Protein AF-A0A1R1B330-F1 (afdb_monomer_lite)

Radius of gyration: 19.84 Å; chains: 1; bounding box: 53×44×45 Å

Foldseek 3Di:
DDDDDDDDDDPDDDPDPPSVVPVVVVVLVVVVQQADDVVVHDCQQQKAKDWAADPPDDVCLQLLVDLRTAIDIDGDCPDPCNSRHVSHCVVVVVSVVCRVCSNLLSLLSNLLNCCDDPVVVVVVVVCVVVVHDPQRVCCVRNVERLDSVCCSVDPCSRVSNRSNPPD

pLDDT: mean 81.53, std 19.08, range [25.61, 97.44]

Sequence (167 aa):
MRFYPGSGRKCVLTATDNTLLTCNSRFKLAKGYDIVYPYDRGFDDSAWFKVQMNGKSTVDTITGNNTNFDLDLEFDRTSSHAVKIQNSTELFKLANVYQSHKEYVRELLYKKHAYAGTYKNEMQKLFTTLSLSEEQIDLFLYGNKLLPDNLSTRPLAKLTYDVIKKV

Secondary structure (DSSP, 8-state):
-------S--------TTSHHHHHHHHHHHTT-----TTT---TTTEEEEEEE-TT--HHHHTTS---EEEEEEE-TTSTTHHHHHHHHHHHTHHHHHGGGHHHHHHHHHHHHHTSTHHHHHHHHHHHHTT--HHHHHHHHHSS---GGGTTSSTTHHHHHHHHHH-

Structure (mmCIF, N/CA/C/O backbone):
data_AF-A0A1R1B330-F1
#
_entry.id   AF-A0A1R1B330-F1
#
loop_
_atom_site.group_PDB
_atom_site.id
_atom_site.type_symbol
_atom_site.label_atom_id
_atom_site.label_alt_id
_atom_site.label_comp_id
_atom_site.label_asym_id
_atom_site.label_entity_id
_atom_site.label_seq_id
_atom_site.pdbx_PDB_ins_code
_atom_site.Cartn_x
_atom_site.Cartn_y
_atom_site.Cartn_z
_atom_site.occupancy
_atom_site.B_iso_or_equiv
_atom_site.auth_seq_id
_atom_site.auth_comp_id
_atom_site.auth_asym_id
_atom_site.auth_atom_id
_atom_site.pdbx_PDB_model_num
ATOM 1 N N . MET A 1 1 ? 13.999 -29.957 -6.142 1.00 28.33 1 MET A N 1
ATOM 2 C CA . MET A 1 1 ? 14.046 -29.824 -7.614 1.00 28.33 1 MET A CA 1
ATOM 3 C C . MET A 1 1 ? 15.207 -28.900 -7.957 1.00 28.33 1 MET A C 1
ATOM 5 O O . MET A 1 1 ? 15.204 -27.759 -7.518 1.00 28.33 1 MET A O 1
ATOM 9 N N . ARG A 1 2 ? 16.264 -29.431 -8.585 1.00 25.61 2 ARG A N 1
ATOM 10 C CA . ARG A 1 2 ? 17.466 -28.672 -8.969 1.00 25.61 2 ARG A CA 1
ATOM 11 C C . ARG A 1 2 ? 17.212 -28.004 -10.320 1.00 25.61 2 ARG A C 1
ATOM 13 O O . ARG A 1 2 ? 16.808 -28.697 -11.245 1.00 25.61 2 ARG A O 1
ATOM 20 N N . PHE A 1 3 ? 17.497 -26.710 -10.434 1.00 25.80 3 PHE A N 1
ATOM 21 C CA . PHE A 1 3 ? 17.536 -26.006 -11.716 1.00 25.80 3 PHE A CA 1
ATOM 22 C C . PHE A 1 3 ? 18.911 -25.369 -11.929 1.00 25.80 3 PHE A C 1
ATOM 24 O O . PHE 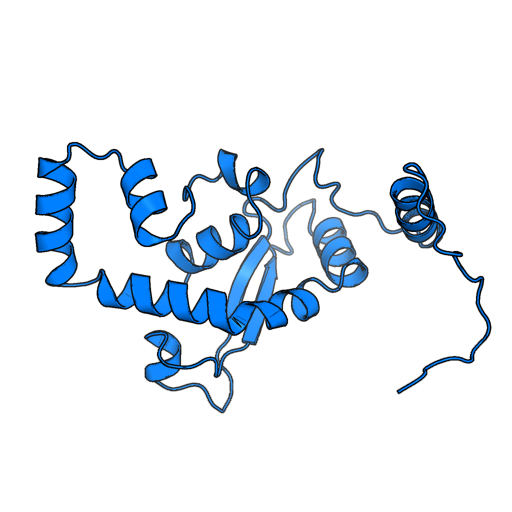A 1 3 ? 19.247 -24.389 -11.280 1.00 25.80 3 PHE A O 1
ATOM 31 N N . TYR A 1 4 ? 19.677 -25.956 -12.848 1.00 30.25 4 TYR A N 1
ATOM 32 C CA . TYR A 1 4 ? 20.591 -25.303 -13.799 1.00 30.25 4 TYR A CA 1
ATOM 33 C C . TYR A 1 4 ? 20.680 -26.259 -15.003 1.00 30.25 4 TYR A C 1
ATOM 35 O O . TYR A 1 4 ? 20.767 -27.466 -14.760 1.00 30.25 4 TYR A O 1
ATOM 43 N N . PRO A 1 5 ? 20.621 -25.786 -16.269 1.00 44.25 5 PRO A N 1
ATOM 44 C CA . PRO A 1 5 ? 21.707 -24.981 -16.848 1.00 44.25 5 PRO A CA 1
ATOM 45 C C . PRO A 1 5 ? 21.270 -23.895 -17.862 1.00 44.25 5 PRO A C 1
ATOM 47 O O . PRO A 1 5 ? 20.137 -23.863 -18.324 1.00 44.25 5 PRO A O 1
ATOM 50 N N . GLY A 1 6 ? 22.206 -23.015 -18.239 1.00 29.52 6 GLY A N 1
ATOM 51 C CA . GLY A 1 6 ? 22.062 -22.096 -19.377 1.00 29.52 6 GLY A CA 1
ATOM 52 C C . GLY A 1 6 ? 22.925 -20.843 -19.241 1.00 29.52 6 GLY A C 1
ATOM 53 O O . GLY A 1 6 ? 22.772 -20.078 -18.300 1.00 29.52 6 GLY A O 1
ATOM 54 N N . SER A 1 7 ? 23.880 -20.670 -20.146 1.00 47.78 7 SER A N 1
ATOM 55 C CA . SER A 1 7 ? 24.974 -19.691 -20.141 1.00 47.78 7 SER A CA 1
ATOM 56 C C . SER A 1 7 ? 24.574 -18.222 -19.937 1.00 47.78 7 SER A C 1
ATOM 58 O O . SER A 1 7 ? 23.793 -17.668 -20.705 1.00 47.78 7 SER A O 1
ATOM 60 N N . GLY A 1 8 ? 25.234 -17.560 -18.983 1.00 38.84 8 GLY A N 1
ATOM 61 C CA . GLY A 1 8 ? 25.182 -16.107 -18.809 1.00 38.84 8 GLY A CA 1
ATOM 62 C C . GLY A 1 8 ? 25.645 -15.690 -17.418 1.00 38.84 8 GLY A C 1
ATOM 63 O O . GLY A 1 8 ? 24.820 -15.507 -16.540 1.00 38.84 8 GLY A O 1
ATOM 64 N N . ARG A 1 9 ? 26.970 -15.605 -17.220 1.00 38.31 9 ARG A N 1
ATOM 65 C CA . ARG A 1 9 ? 27.684 -15.054 -16.043 1.00 38.31 9 ARG A CA 1
ATOM 66 C C . ARG A 1 9 ? 27.015 -15.290 -14.672 1.00 38.31 9 ARG A C 1
ATOM 68 O O . ARG A 1 9 ? 26.185 -14.517 -14.211 1.00 38.31 9 ARG A O 1
ATOM 75 N N . LYS A 1 10 ? 27.481 -16.329 -13.975 1.00 38.25 10 LYS A N 1
ATOM 76 C CA . LYS A 1 10 ? 27.155 -16.610 -12.569 1.00 38.25 10 LYS A CA 1
ATOM 77 C C . LYS A 1 10 ? 27.615 -15.440 -11.668 1.00 38.25 10 LYS A C 1
ATOM 79 O O . LYS A 1 10 ? 28.817 -15.294 -11.470 1.00 38.25 10 LYS A O 1
ATOM 84 N N . CYS A 1 11 ? 26.700 -14.639 -11.098 1.00 43.78 11 CYS A N 1
ATOM 85 C CA . CYS A 1 11 ? 26.992 -13.916 -9.844 1.00 43.78 11 CYS A CA 1
ATOM 86 C C . CYS A 1 11 ? 27.050 -15.005 -8.753 1.00 43.78 11 CYS A C 1
ATOM 88 O O . CYS A 1 11 ? 26.033 -15.612 -8.422 1.00 43.78 11 CYS A O 1
ATOM 90 N N . VAL A 1 12 ? 28.252 -15.333 -8.278 1.00 38.50 12 VAL A N 1
ATOM 91 C CA . VAL A 1 12 ? 28.466 -16.309 -7.201 1.00 38.50 12 VAL A CA 1
ATOM 92 C C . VAL A 1 12 ? 28.115 -15.636 -5.875 1.00 38.50 12 VAL A C 1
ATOM 94 O O . VAL A 1 12 ? 28.687 -14.609 -5.524 1.00 38.50 12 VAL A O 1
ATOM 97 N N . LEU A 1 13 ? 27.143 -16.205 -5.163 1.00 42.41 13 LEU A N 1
ATOM 98 C CA . LEU A 1 13 ? 26.711 -15.773 -3.836 1.00 42.41 13 LEU A CA 1
ATOM 99 C C . LEU A 1 13 ? 27.725 -16.262 -2.795 1.00 42.41 13 LEU A C 1
ATOM 101 O O . LEU A 1 13 ? 27.632 -17.389 -2.316 1.00 42.41 13 LEU A O 1
ATOM 105 N N . THR A 1 14 ? 28.694 -15.424 -2.442 1.00 35.81 14 THR A N 1
ATOM 106 C CA . THR A 1 14 ? 29.422 -15.557 -1.174 1.00 35.81 14 THR A CA 1
ATOM 107 C C . THR A 1 14 ? 29.023 -14.397 -0.280 1.00 35.81 14 THR A C 1
ATOM 109 O O . THR A 1 14 ? 29.128 -13.237 -0.680 1.00 35.81 14 THR A O 1
ATOM 112 N N . ALA A 1 15 ? 28.521 -14.731 0.908 1.00 41.47 15 ALA A N 1
ATOM 113 C CA . ALA A 1 15 ? 28.079 -13.801 1.935 1.00 41.47 15 ALA A CA 1
ATOM 114 C C . ALA A 1 15 ? 29.276 -13.037 2.524 1.00 41.47 15 ALA A C 1
ATOM 116 O O . ALA A 1 15 ? 29.831 -13.409 3.550 1.00 41.47 15 ALA A O 1
ATOM 117 N N . THR A 1 16 ? 29.693 -11.981 1.836 1.00 40.16 16 THR A N 1
ATOM 118 C CA . THR A 1 16 ? 30.462 -10.877 2.406 1.00 40.16 16 THR A CA 1
ATOM 119 C C . THR A 1 16 ? 29.826 -9.577 1.912 1.00 40.16 16 THR A C 1
ATOM 121 O O . THR A 1 16 ? 29.461 -9.450 0.740 1.00 40.16 16 THR A O 1
ATOM 124 N N . ASP A 1 17 ? 29.619 -8.650 2.843 1.00 43.72 17 ASP A N 1
ATOM 125 C CA . ASP A 1 17 ? 28.638 -7.550 2.863 1.00 43.72 17 ASP A CA 1
ATOM 126 C C . ASP A 1 17 ? 28.743 -6.447 1.779 1.00 43.72 17 ASP A C 1
ATOM 128 O O . ASP A 1 17 ? 28.309 -5.320 1.994 1.00 43.72 17 ASP A O 1
ATOM 132 N N . ASN A 1 18 ? 29.277 -6.715 0.581 1.00 46.62 18 ASN A N 1
ATOM 133 C CA . ASN A 1 18 ? 29.460 -5.672 -0.446 1.00 46.62 18 ASN A CA 1
ATOM 134 C C . ASN A 1 18 ? 29.060 -6.060 -1.888 1.00 46.62 18 ASN A C 1
ATOM 136 O O . ASN A 1 18 ? 29.320 -5.328 -2.846 1.00 46.62 18 ASN A O 1
ATOM 140 N N . THR A 1 19 ? 28.408 -7.210 -2.084 1.00 46.06 19 THR A N 1
ATOM 141 C CA . THR A 1 19 ? 28.078 -7.746 -3.425 1.00 46.06 19 THR A CA 1
ATOM 142 C C . THR A 1 19 ? 26.655 -7.431 -3.911 1.00 46.06 19 THR A C 1
ATOM 144 O O . THR A 1 19 ? 26.396 -7.421 -5.117 1.00 46.06 19 THR A O 1
ATOM 147 N N . LEU A 1 20 ? 25.731 -7.086 -3.0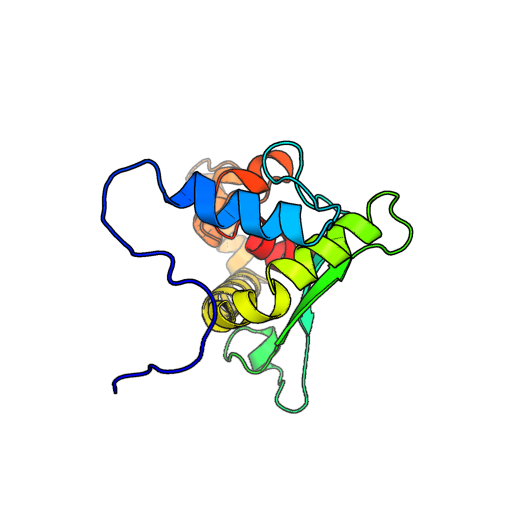07 1.00 49.75 20 LEU A N 1
ATOM 148 C CA . LEU A 1 20 ? 24.347 -6.727 -3.361 1.00 49.75 20 LEU A CA 1
ATOM 149 C C . LEU A 1 20 ? 24.271 -5.388 -4.119 1.00 49.75 20 LEU A C 1
ATOM 151 O O . LEU A 1 20 ? 23.495 -5.254 -5.071 1.00 49.75 20 LEU A O 1
ATOM 155 N N . LEU A 1 21 ? 25.140 -4.431 -3.765 1.00 46.47 21 LEU A N 1
ATOM 156 C CA . LEU A 1 21 ? 25.247 -3.134 -4.443 1.00 46.47 21 LEU A CA 1
ATOM 157 C C . LEU A 1 21 ? 25.789 -3.263 -5.875 1.00 46.47 21 LEU A C 1
ATOM 159 O O . LEU A 1 21 ? 25.404 -2.495 -6.756 1.00 46.47 21 LEU A O 1
ATOM 163 N N . THR A 1 22 ? 26.669 -4.233 -6.135 1.00 47.66 22 THR A N 1
ATOM 164 C CA . THR A 1 22 ? 27.428 -4.322 -7.392 1.00 47.66 22 THR A CA 1
ATOM 165 C C . THR A 1 22 ? 26.737 -5.148 -8.482 1.00 47.66 22 THR A C 1
ATOM 167 O O . THR A 1 22 ? 26.809 -4.739 -9.643 1.00 47.66 22 THR A O 1
ATOM 170 N N . CYS A 1 23 ? 25.999 -6.228 -8.169 1.00 51.47 23 CYS A N 1
ATOM 171 C CA . CYS A 1 23 ? 25.216 -6.944 -9.201 1.00 51.47 23 CYS A CA 1
ATOM 172 C C . CYS A 1 23 ? 23.954 -6.139 -9.612 1.00 51.47 23 CYS A C 1
ATOM 174 O O . CYS A 1 23 ? 23.624 -6.092 -10.798 1.00 51.47 23 CYS A O 1
ATOM 176 N N . ASN A 1 24 ? 23.279 -5.438 -8.683 1.00 54.53 24 ASN A N 1
ATOM 177 C CA . ASN A 1 24 ? 22.029 -4.721 -8.991 1.00 54.53 24 ASN A CA 1
ATOM 178 C C . ASN A 1 24 ? 22.264 -3.374 -9.709 1.00 54.53 24 ASN A C 1
ATOM 180 O O . ASN A 1 24 ? 21.478 -2.997 -10.569 1.00 54.53 24 ASN A O 1
ATOM 184 N N . SER A 1 25 ? 23.351 -2.650 -9.418 1.00 58.53 25 SER A N 1
ATOM 185 C CA . SER A 1 25 ? 23.675 -1.387 -10.111 1.00 58.53 25 SER A CA 1
ATOM 186 C C . SER A 1 25 ? 24.213 -1.612 -11.529 1.00 58.53 25 SER A C 1
ATOM 188 O O . SER A 1 25 ? 23.731 -0.993 -12.478 1.00 58.53 25 SER A O 1
ATOM 190 N N . ARG A 1 26 ? 25.159 -2.548 -11.711 1.00 55.50 26 ARG A N 1
ATOM 191 C CA . ARG A 1 26 ? 25.772 -2.814 -13.025 1.00 55.50 26 ARG A CA 1
ATOM 192 C C . ARG A 1 26 ? 24.787 -3.398 -14.035 1.00 55.50 26 ARG A C 1
ATOM 194 O O . ARG A 1 26 ? 24.882 -3.072 -15.213 1.00 55.50 26 ARG A O 1
ATOM 201 N N . PHE A 1 27 ? 23.823 -4.210 -13.597 1.00 62.50 27 PHE A N 1
ATOM 202 C CA . PHE A 1 27 ? 22.799 -4.762 -14.489 1.00 62.50 27 PHE A CA 1
ATOM 203 C C . PHE A 1 27 ? 21.799 -3.700 -14.973 1.00 62.50 27 PHE A C 1
ATOM 205 O O . PHE A 1 27 ? 21.392 -3.727 -16.133 1.00 62.50 27 PHE A O 1
ATOM 212 N N . LYS A 1 28 ? 21.436 -2.739 -14.110 1.00 57.44 28 LYS A N 1
ATOM 213 C CA . LYS A 1 28 ? 20.540 -1.626 -14.468 1.00 57.44 28 LYS A CA 1
ATOM 214 C C . LYS A 1 28 ? 21.210 -0.662 -15.448 1.00 57.44 28 LYS A C 1
ATOM 216 O O . LYS A 1 28 ? 20.624 -0.341 -16.477 1.00 57.44 28 LYS A O 1
ATOM 221 N N . LEU A 1 29 ? 22.461 -0.284 -15.171 1.00 57.66 29 LEU A N 1
ATOM 222 C CA 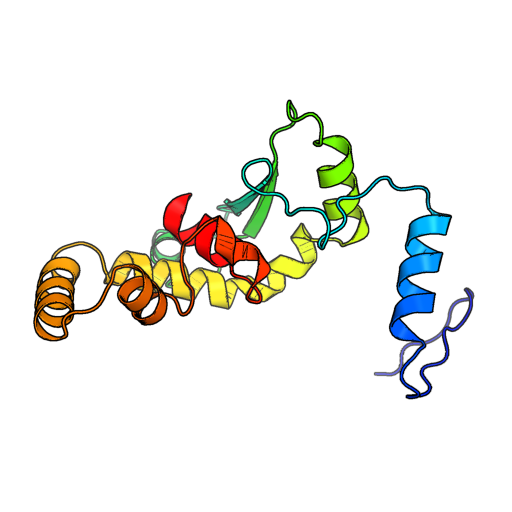. LEU A 1 29 ? 23.256 0.608 -16.024 1.00 57.66 29 LEU A CA 1
ATOM 223 C C . LEU A 1 29 ? 23.551 -0.004 -17.401 1.00 57.66 29 LEU A C 1
ATOM 225 O O . LEU A 1 29 ? 23.510 0.699 -18.404 1.00 57.66 29 LEU A O 1
ATOM 229 N N . ALA A 1 30 ? 23.779 -1.320 -17.475 1.00 58.03 30 ALA A N 1
ATOM 230 C CA . ALA A 1 30 ? 24.051 -2.010 -18.738 1.00 58.03 30 ALA A CA 1
ATOM 231 C C . ALA A 1 30 ? 22.866 -2.008 -19.722 1.00 58.03 30 ALA A C 1
ATOM 233 O O . ALA A 1 30 ? 23.077 -2.218 -20.914 1.00 58.03 30 ALA A O 1
ATOM 234 N N . LYS A 1 31 ? 21.633 -1.789 -19.244 1.00 62.75 31 LYS A N 1
ATOM 235 C CA . LYS A 1 31 ? 20.441 -1.699 -20.099 1.00 62.75 31 LYS A CA 1
ATOM 236 C C . LYS A 1 31 ? 20.045 -0.263 -20.472 1.00 62.75 31 LYS A C 1
ATOM 238 O O . LYS A 1 31 ? 19.153 -0.104 -21.294 1.00 62.75 31 LYS A O 1
ATOM 243 N N . GLY A 1 32 ? 20.678 0.759 -19.886 1.00 68.31 32 GLY A N 1
ATOM 244 C CA . GLY A 1 32 ? 20.426 2.166 -20.225 1.00 68.31 32 GLY A CA 1
ATOM 245 C C . GLY A 1 32 ? 19.035 2.701 -19.858 1.00 68.31 32 GLY A C 1
ATOM 246 O O . GLY A 1 32 ? 18.618 3.710 -20.417 1.00 68.31 32 GLY A O 1
ATOM 247 N N . TYR A 1 33 ? 18.302 2.049 -18.947 1.00 71.62 33 TYR A N 1
ATOM 248 C CA . TYR A 1 33 ? 16.990 2.541 -18.517 1.00 71.62 33 TYR A CA 1
ATOM 249 C C . TYR A 1 33 ? 17.133 3.759 -17.602 1.00 71.62 33 TYR A C 1
ATOM 251 O O . TYR A 1 33 ? 17.769 3.677 -16.550 1.00 71.62 33 TYR A O 1
ATOM 259 N N . ASP A 1 34 ? 16.474 4.856 -17.970 1.00 83.00 34 ASP A N 1
ATOM 260 C CA . ASP A 1 34 ? 16.212 5.959 -17.049 1.00 83.00 34 ASP A CA 1
ATOM 261 C C . ASP A 1 34 ? 15.057 5.552 -16.126 1.00 83.00 34 ASP A C 1
ATOM 263 O O . ASP A 1 34 ? 13.942 5.318 -16.597 1.00 83.00 34 ASP A O 1
ATOM 267 N N . ILE A 1 35 ? 15.343 5.392 -14.834 1.00 86.06 35 ILE A N 1
ATOM 268 C CA . ILE A 1 35 ? 14.411 4.875 -13.824 1.00 86.06 35 ILE A CA 1
ATOM 269 C C . ILE A 1 35 ? 14.233 5.870 -12.683 1.00 86.06 35 ILE A C 1
ATOM 271 O O . ILE A 1 35 ? 15.080 6.725 -12.429 1.00 86.06 35 ILE A O 1
ATOM 275 N N . VAL A 1 36 ? 13.136 5.722 -11.949 1.00 83.56 36 VAL A N 1
ATOM 276 C CA . VAL A 1 36 ? 12.945 6.413 -10.670 1.00 83.56 36 VAL A CA 1
ATOM 277 C C . VAL A 1 36 ? 13.911 5.836 -9.636 1.00 83.56 36 VAL A C 1
ATOM 279 O O . VAL A 1 36 ? 13.868 4.634 -9.356 1.00 83.56 36 VAL A O 1
ATOM 282 N N . TYR A 1 37 ? 14.777 6.683 -9.074 1.00 79.19 37 TYR A N 1
ATOM 283 C CA . TYR A 1 37 ? 15.665 6.300 -7.981 1.00 79.19 37 TYR A CA 1
ATOM 284 C C . TYR A 1 37 ? 14.934 6.459 -6.638 1.00 79.19 37 TYR A C 1
ATOM 286 O O . TYR A 1 37 ? 14.617 7.589 -6.267 1.00 79.19 37 TYR A O 1
ATOM 294 N N . PRO A 1 38 ? 14.673 5.365 -5.891 1.00 72.94 38 PRO A N 1
ATOM 295 C CA . PRO A 1 38 ? 13.790 5.405 -4.719 1.00 72.94 38 PRO A CA 1
ATOM 296 C C . PRO A 1 38 ? 14.239 6.326 -3.580 1.00 72.94 38 PRO A C 1
ATOM 298 O O . PRO A 1 38 ? 13.414 6.698 -2.753 1.00 72.94 38 PRO A O 1
ATOM 301 N N . TYR A 1 39 ? 15.530 6.664 -3.511 1.00 69.19 39 TYR A N 1
ATOM 302 C CA . TYR A 1 39 ? 16.066 7.572 -2.491 1.00 69.19 39 TYR A CA 1
ATOM 303 C C . TYR A 1 39 ? 16.024 9.043 -2.910 1.00 69.19 39 TYR A C 1
ATOM 305 O O . TYR A 1 39 ? 16.068 9.907 -2.042 1.00 69.19 39 TYR A O 1
ATOM 313 N N . ASP A 1 40 ? 15.926 9.324 -4.212 1.00 74.31 40 ASP A N 1
ATOM 314 C CA . ASP A 1 40 ? 15.755 10.693 -4.701 1.00 74.31 40 ASP A CA 1
ATOM 315 C C . ASP A 1 40 ? 14.277 11.075 -4.651 1.00 74.31 40 ASP A C 1
ATOM 317 O O . ASP A 1 40 ? 13.933 12.204 -4.306 1.00 74.31 40 ASP A O 1
ATOM 321 N N . ARG A 1 41 ? 13.396 10.133 -5.022 1.00 75.00 41 ARG A N 1
ATOM 322 C CA . ARG A 1 41 ? 11.945 10.328 -5.030 1.00 75.00 41 ARG A CA 1
ATOM 323 C C . ARG A 1 41 ? 11.160 9.021 -5.137 1.00 75.00 41 ARG A C 1
ATOM 325 O O . ARG A 1 41 ? 11.647 8.021 -5.669 1.00 75.00 41 ARG A O 1
ATOM 332 N N . GLY A 1 42 ? 9.902 9.071 -4.708 1.00 77.88 42 GLY A N 1
ATOM 333 C CA . GLY A 1 42 ? 8.918 8.022 -4.945 1.00 77.88 42 GLY A CA 1
ATOM 334 C C . GLY A 1 42 ? 8.193 8.168 -6.285 1.00 77.88 42 GLY A C 1
ATOM 335 O O . GLY A 1 42 ? 8.549 8.975 -7.147 1.00 77.88 42 GLY A O 1
ATOM 336 N N . PHE A 1 43 ? 7.149 7.354 -6.457 1.00 83.25 43 PHE A N 1
ATOM 337 C CA . PHE A 1 43 ? 6.153 7.555 -7.516 1.00 83.25 43 PHE A CA 1
ATOM 338 C C . PHE A 1 43 ? 5.101 8.610 -7.154 1.00 83.25 43 PHE A C 1
ATOM 340 O O . PHE A 1 43 ? 4.396 9.087 -8.042 1.00 83.25 43 PHE A O 1
ATOM 347 N N . ASP A 1 44 ? 5.015 8.964 -5.869 1.00 81.44 44 ASP A N 1
ATOM 348 C CA . ASP A 1 44 ? 4.128 9.989 -5.323 1.00 81.44 44 ASP A CA 1
ATOM 349 C C . ASP A 1 44 ? 2.684 9.795 -5.829 1.00 81.44 44 ASP A C 1
ATOM 351 O O . ASP A 1 44 ? 2.145 8.685 -5.751 1.00 81.44 44 ASP A O 1
ATOM 355 N N . ASP A 1 45 ? 2.065 10.839 -6.379 1.00 85.56 45 ASP A N 1
ATOM 356 C CA . ASP A 1 45 ? 0.749 10.763 -7.023 1.00 85.56 45 ASP A CA 1
ATOM 357 C C . ASP A 1 45 ? 0.794 10.458 -8.524 1.00 85.56 45 ASP A C 1
ATOM 359 O O . ASP A 1 45 ? -0.247 10.219 -9.131 1.00 85.56 45 ASP A O 1
ATOM 363 N N . SER A 1 46 ? 1.984 10.400 -9.128 1.00 90.06 46 SER A N 1
ATOM 364 C CA . SER A 1 46 ? 2.133 10.064 -10.549 1.00 90.06 46 SER A CA 1
ATOM 365 C C . SER A 1 46 ? 1.914 8.577 -10.841 1.00 90.06 46 SER A C 1
ATOM 367 O O . SER A 1 46 ? 1.729 8.232 -12.003 1.00 90.06 46 SER A O 1
ATOM 369 N N . ALA A 1 47 ? 1.923 7.699 -9.831 1.00 91.31 47 ALA A N 1
ATOM 370 C CA . ALA A 1 47 ? 1.500 6.303 -9.965 1.00 91.31 47 ALA A CA 1
ATOM 371 C C . ALA A 1 47 ? 0.769 5.797 -8.717 1.00 91.31 47 ALA A C 1
ATOM 373 O O . ALA A 1 47 ? 1.033 6.244 -7.596 1.00 91.31 47 ALA A O 1
ATOM 374 N N . TRP A 1 48 ? -0.144 4.846 -8.895 1.00 93.00 48 TRP A N 1
ATOM 375 C CA . TRP A 1 48 ? -0.916 4.253 -7.807 1.00 93.00 48 TRP A CA 1
ATOM 376 C C . TRP A 1 48 ? -1.287 2.801 -8.086 1.00 93.00 48 TRP A C 1
ATOM 378 O O . TRP A 1 48 ? -1.540 2.400 -9.224 1.00 93.00 48 TRP A O 1
ATOM 388 N N . PHE A 1 49 ? -1.342 2.009 -7.020 1.00 94.12 49 PHE A N 1
ATOM 389 C CA . PHE A 1 49 ? -1.865 0.654 -7.095 1.00 94.12 49 PHE A CA 1
ATOM 390 C C . PHE A 1 49 ? -3.384 0.659 -7.226 1.00 94.12 49 PHE A C 1
ATOM 392 O O . PHE A 1 49 ? -4.083 1.435 -6.572 1.00 94.12 49 PHE A O 1
ATOM 399 N N . LYS A 1 50 ? -3.896 -0.256 -8.041 1.00 93.88 50 LYS A N 1
ATOM 400 C CA . LYS A 1 50 ? -5.321 -0.441 -8.273 1.00 93.88 50 LYS A CA 1
ATOM 401 C C . LYS A 1 50 ? -5.702 -1.901 -8.127 1.00 93.88 50 LYS A C 1
ATOM 403 O O . LYS A 1 50 ? -5.030 -2.790 -8.643 1.00 93.88 50 LYS A O 1
ATOM 408 N N . VAL A 1 51 ? -6.819 -2.131 -7.447 1.00 95.00 51 VAL A N 1
ATOM 409 C CA . VAL A 1 51 ? -7.473 -3.437 -7.404 1.00 95.00 51 VAL A CA 1
ATOM 410 C C . VAL A 1 51 ? -8.306 -3.577 -8.677 1.00 95.00 51 VAL A C 1
ATOM 412 O O . VAL A 1 51 ? -9.307 -2.884 -8.856 1.00 95.00 51 VAL A O 1
ATOM 415 N N . GLN A 1 52 ? -7.875 -4.449 -9.581 1.00 94.12 52 GLN A N 1
ATOM 416 C CA . GLN A 1 52 ? -8.534 -4.704 -10.853 1.00 94.12 52 GLN A CA 1
ATOM 417 C C . GLN A 1 52 ? -9.450 -5.925 -10.736 1.00 94.12 52 GLN A C 1
ATOM 419 O O . GLN A 1 52 ? -9.011 -7.030 -10.415 1.00 94.12 52 GLN A O 1
ATOM 424 N N . MET A 1 53 ? -10.741 -5.727 -11.003 1.00 93.75 53 MET A N 1
ATOM 425 C CA . MET A 1 53 ? -11.697 -6.831 -11.079 1.00 93.75 53 MET A CA 1
ATOM 426 C C . MET A 1 53 ? -11.425 -7.680 -12.327 1.00 93.75 53 MET A C 1
ATOM 428 O O . MET A 1 53 ? -11.068 -7.159 -13.383 1.00 93.75 53 MET A O 1
ATOM 432 N N . ASN A 1 54 ? -11.639 -8.985 -12.216 1.00 92.75 54 ASN A N 1
ATOM 433 C CA . ASN A 1 54 ? -11.525 -9.946 -13.305 1.00 92.75 54 ASN A CA 1
ATOM 434 C C . ASN A 1 54 ? -12.785 -10.825 -13.384 1.00 92.75 54 ASN A C 1
ATOM 436 O O . ASN A 1 54 ? -13.733 -10.656 -12.620 1.00 92.75 54 ASN A O 1
ATOM 440 N N . GLY A 1 55 ? -12.813 -11.786 -14.312 1.00 93.56 55 GLY A N 1
ATOM 441 C CA . GLY A 1 55 ? -13.995 -12.627 -14.552 1.00 93.56 55 GLY A CA 1
ATOM 442 C C . GLY A 1 55 ? -14.437 -13.509 -13.372 1.00 93.56 55 GLY A C 1
ATOM 443 O O . GLY A 1 55 ? -15.493 -14.126 -13.453 1.00 93.56 55 GLY A O 1
ATOM 444 N N . LYS A 1 56 ? -13.647 -13.592 -12.292 1.00 93.56 56 LYS A N 1
ATOM 445 C CA . LYS A 1 56 ? -13.971 -14.338 -11.063 1.00 93.56 56 LYS A CA 1
ATOM 446 C C . LYS A 1 56 ? -14.345 -13.427 -9.891 1.00 93.56 56 LYS A C 1
ATOM 448 O O . LYS A 1 56 ? -14.628 -13.938 -8.806 1.00 93.56 56 LYS A O 1
ATOM 453 N N . SER A 1 57 ? -14.288 -12.110 -10.075 1.00 94.69 57 SER A N 1
ATOM 454 C CA . SER A 1 57 ? -14.599 -11.150 -9.022 1.00 94.69 57 SER A CA 1
ATOM 455 C C . SER A 1 57 ? -16.088 -11.169 -8.689 1.00 94.69 57 SER A C 1
ATOM 457 O O . SER A 1 57 ? -16.943 -11.239 -9.569 1.00 94.69 57 SER A O 1
ATOM 459 N N . THR A 1 58 ? -16.395 -11.084 -7.401 1.00 94.38 58 THR A N 1
ATOM 460 C CA . THR A 1 58 ? -17.759 -11.049 -6.861 1.00 94.38 58 THR A CA 1
ATOM 461 C C . THR A 1 58 ? -17.865 -9.950 -5.805 1.00 94.38 58 THR A C 1
ATOM 463 O O . THR A 1 58 ? -16.890 -9.256 -5.519 1.00 94.38 58 THR A O 1
ATOM 466 N N . VAL A 1 59 ? -19.035 -9.789 -5.180 1.00 91.81 59 VAL A N 1
ATOM 467 C CA . VAL A 1 59 ? -19.190 -8.877 -4.029 1.00 91.81 59 VAL A CA 1
ATOM 468 C C . VAL A 1 59 ? -18.176 -9.205 -2.925 1.00 91.81 59 VAL A C 1
ATOM 470 O O . VAL A 1 59 ? -17.571 -8.297 -2.363 1.00 91.81 59 VAL A O 1
ATOM 473 N N . ASP A 1 60 ? -17.898 -10.493 -2.712 1.00 92.75 60 ASP A N 1
ATOM 474 C CA . ASP A 1 60 ? -16.881 -10.973 -1.771 1.00 92.75 60 ASP A CA 1
ATOM 475 C C . ASP A 1 60 ? -15.467 -10.465 -2.080 1.00 92.75 60 ASP A C 1
ATOM 477 O O . ASP A 1 60 ? -14.633 -10.339 -1.190 1.00 92.75 60 ASP A O 1
ATOM 481 N N . THR A 1 61 ? -15.166 -10.158 -3.339 1.00 92.69 61 THR A N 1
ATOM 482 C CA . THR A 1 61 ? -13.879 -9.577 -3.734 1.00 92.69 61 THR A CA 1
ATOM 483 C C . THR A 1 61 ? -13.754 -8.139 -3.230 1.00 92.69 61 THR A C 1
ATOM 485 O O . THR A 1 61 ? -12.694 -7.741 -2.755 1.00 92.69 61 THR A O 1
ATOM 488 N N . ILE A 1 62 ? -14.847 -7.375 -3.277 1.00 89.75 62 ILE A N 1
ATOM 489 C CA . ILE A 1 62 ? -14.897 -5.969 -2.849 1.00 89.75 62 ILE A CA 1
ATOM 490 C C . ILE A 1 62 ? -14.862 -5.870 -1.319 1.00 89.75 62 ILE A C 1
ATOM 492 O O . ILE A 1 62 ? -14.211 -4.986 -0.767 1.00 89.75 62 ILE A O 1
ATOM 496 N N . THR A 1 63 ? -15.527 -6.794 -0.624 1.00 92.38 63 THR A N 1
ATOM 497 C CA . THR A 1 63 ? -15.567 -6.836 0.845 1.00 92.38 63 THR A CA 1
ATOM 498 C C . THR A 1 63 ? -14.349 -7.516 1.472 1.00 92.38 63 THR A C 1
ATOM 500 O O . THR A 1 63 ? -14.284 -7.621 2.692 1.00 92.38 63 THR A O 1
ATOM 503 N N . GLY A 1 64 ? -13.380 -7.981 0.674 1.00 93.81 64 GLY A N 1
ATOM 504 C CA . GLY A 1 64 ? -12.171 -8.634 1.180 1.00 93.81 64 GLY A CA 1
ATOM 505 C C . GLY A 1 64 ? -12.392 -10.055 1.716 1.00 93.81 64 GLY A C 1
ATOM 506 O O . GLY A 1 64 ? -11.635 -10.526 2.558 1.00 93.81 64 GLY A O 1
ATOM 507 N N . ASN A 1 65 ? -13.402 -10.771 1.228 1.00 94.88 65 ASN A N 1
ATOM 508 C CA . ASN A 1 65 ? -13.646 -12.176 1.568 1.00 94.88 65 ASN A CA 1
ATOM 509 C C . ASN A 1 65 ? -12.869 -13.159 0.668 1.00 94.88 65 ASN A C 1
ATOM 511 O O . ASN A 1 65 ? -12.749 -14.336 1.003 1.00 94.88 65 ASN A O 1
ATOM 515 N N . ASN A 1 66 ? -12.314 -12.712 -0.464 1.00 95.81 66 ASN A N 1
ATOM 516 C CA . ASN A 1 66 ? -11.478 -13.537 -1.345 1.00 95.81 66 ASN A CA 1
ATOM 517 C C . ASN A 1 66 ? -10.381 -12.723 -2.056 1.00 95.81 66 ASN A C 1
ATOM 519 O O . ASN A 1 66 ? -10.330 -11.499 -1.958 1.00 95.81 66 ASN A O 1
ATOM 523 N N . THR A 1 67 ? -9.510 -13.412 -2.797 1.00 96.62 67 THR A N 1
ATOM 524 C CA . THR A 1 67 ? -8.435 -12.820 -3.614 1.00 96.62 67 THR A CA 1
ATOM 525 C C . THR A 1 67 ? -8.694 -12.927 -5.120 1.00 96.62 67 THR A C 1
ATOM 527 O O . THR A 1 67 ? -7.763 -12.967 -5.930 1.00 96.62 67 THR A O 1
ATOM 530 N N . ASN A 1 68 ? -9.961 -12.948 -5.541 1.00 96.88 68 ASN A N 1
ATOM 531 C CA . ASN A 1 68 ? -10.345 -13.020 -6.954 1.00 96.88 68 ASN A CA 1
ATOM 532 C C . ASN A 1 68 ? -10.290 -11.642 -7.638 1.00 96.88 68 ASN A C 1
ATOM 534 O O . ASN A 1 68 ? -11.254 -11.210 -8.258 1.00 96.88 68 ASN A O 1
ATOM 538 N N . PHE A 1 69 ? -9.165 -10.946 -7.513 1.00 95.94 69 PHE A N 1
ATOM 539 C CA . PHE A 1 69 ? -8.845 -9.679 -8.175 1.00 95.94 69 PHE A CA 1
ATOM 540 C C . PHE A 1 69 ? -7.376 -9.689 -8.576 1.00 95.94 69 PHE A C 1
ATOM 542 O O . PHE A 1 69 ? -6.601 -10.458 -8.016 1.00 95.94 69 PHE A O 1
ATOM 549 N N . ASP A 1 70 ? -6.970 -8.822 -9.484 1.00 95.81 70 ASP A N 1
ATOM 550 C CA . ASP A 1 70 ? -5.560 -8.618 -9.803 1.00 95.81 70 ASP A CA 1
ATOM 551 C C . ASP A 1 70 ? -5.111 -7.243 -9.313 1.00 95.81 70 ASP A C 1
ATOM 553 O O . ASP A 1 70 ? -5.927 -6.361 -9.039 1.00 95.81 70 ASP A O 1
ATOM 557 N N . LEU A 1 71 ? -3.808 -7.078 -9.120 1.00 95.44 71 LEU A N 1
ATOM 558 C CA . LEU A 1 71 ? -3.230 -5.790 -8.745 1.00 95.44 71 LEU A CA 1
ATOM 559 C C . LEU A 1 71 ? -2.572 -5.146 -9.957 1.00 95.44 71 LEU A C 1
ATOM 561 O O . LEU A 1 71 ? -1.717 -5.757 -10.585 1.00 95.44 71 LEU A O 1
ATOM 565 N N . ASP A 1 72 ? -2.926 -3.913 -10.272 1.00 92.81 72 ASP A N 1
ATOM 566 C CA . ASP A 1 72 ? -2.244 -3.158 -11.319 1.00 92.81 72 ASP A CA 1
ATOM 567 C C . ASP A 1 72 ? -1.553 -1.930 -10.729 1.00 92.81 72 ASP A C 1
ATOM 569 O O . ASP A 1 72 ? -1.908 -1.460 -9.645 1.00 92.81 72 ASP A O 1
ATOM 573 N N . LEU A 1 73 ? -0.538 -1.433 -11.429 1.00 92.56 73 LEU A N 1
ATOM 574 C CA . LEU A 1 73 ? 0.122 -0.172 -11.122 1.00 92.56 73 LEU A CA 1
ATOM 575 C C . LEU A 1 73 ? -0.168 0.796 -12.267 1.00 92.56 73 LEU A C 1
ATOM 577 O O . LEU A 1 73 ? 0.507 0.791 -13.298 1.00 92.56 73 LEU A O 1
ATOM 581 N N . GLU A 1 74 ? -1.183 1.629 -12.071 1.00 92.50 74 GLU A N 1
ATOM 582 C CA . GLU A 1 74 ? -1.524 2.687 -13.013 1.00 92.50 74 GLU A CA 1
ATOM 583 C C . GLU A 1 74 ? -0.635 3.909 -12.769 1.00 92.50 74 GLU A C 1
ATOM 585 O O . GLU A 1 74 ? -0.161 4.151 -11.657 1.00 92.50 74 GLU A O 1
ATOM 590 N N . PHE A 1 75 ? -0.393 4.688 -13.820 1.00 93.06 75 PHE A N 1
ATOM 591 C CA . PHE A 1 75 ? 0.380 5.918 -13.726 1.00 93.06 75 PHE A CA 1
ATOM 592 C C . PHE A 1 75 ? -0.125 6.979 -14.696 1.00 93.06 75 PHE A C 1
ATOM 594 O O . PHE A 1 75 ? -0.682 6.677 -15.756 1.00 93.06 75 PHE A O 1
ATOM 601 N N . ASP A 1 76 ? 0.095 8.236 -14.326 1.00 93.06 76 ASP A N 1
ATOM 602 C CA . ASP A 1 76 ? -0.208 9.386 -15.159 1.00 93.06 76 ASP A CA 1
ATOM 603 C C . ASP A 1 76 ? 0.777 9.458 -16.332 1.00 93.06 76 ASP A C 1
ATOM 605 O O . ASP A 1 76 ? 1.970 9.729 -16.172 1.00 93.06 76 ASP A O 1
ATOM 609 N N . ARG A 1 77 ? 0.255 9.230 -17.539 1.00 91.69 77 ARG A N 1
ATOM 610 C CA . ARG A 1 77 ? 1.030 9.277 -18.785 1.00 91.69 77 ARG A CA 1
ATOM 611 C C . ARG A 1 77 ? 1.415 10.698 -19.201 1.00 91.69 77 ARG A C 1
ATOM 613 O O . ARG A 1 77 ? 2.284 10.845 -20.055 1.00 91.69 77 ARG A O 1
ATOM 620 N N . THR A 1 78 ? 0.778 11.721 -18.632 1.00 92.06 78 THR A N 1
ATOM 621 C CA . THR A 1 78 ? 1.082 13.136 -18.895 1.00 92.06 78 THR A CA 1
ATOM 622 C C . THR A 1 78 ? 2.168 13.689 -17.973 1.00 92.06 78 THR A C 1
ATOM 624 O O . THR A 1 78 ? 2.745 14.737 -18.260 1.00 92.06 78 THR A O 1
ATOM 627 N N . SER A 1 79 ? 2.506 12.957 -16.906 1.00 88.62 79 SER A N 1
ATOM 628 C CA . SER A 1 79 ? 3.599 13.294 -15.999 1.00 88.62 79 SER A CA 1
ATOM 629 C C . SER A 1 79 ? 4.925 13.403 -16.752 1.00 88.62 79 SER A C 1
ATOM 631 O O . SER A 1 79 ? 5.284 12.540 -17.558 1.00 88.62 79 SER A O 1
ATOM 633 N N . SER A 1 80 ? 5.730 14.406 -16.398 1.00 88.62 80 SER A N 1
ATOM 634 C CA . SER A 1 80 ? 7.111 14.558 -16.881 1.00 88.62 80 SER A CA 1
ATOM 635 C C . SER A 1 80 ? 8.016 13.368 -16.520 1.00 88.62 80 SER A C 1
ATOM 637 O O . SER A 1 80 ? 9.139 13.263 -17.013 1.00 88.62 80 SER A O 1
ATOM 639 N N . HIS A 1 81 ? 7.536 12.447 -15.677 1.00 87.31 81 HIS A N 1
ATOM 640 C CA . HIS A 1 81 ? 8.247 11.249 -15.239 1.00 87.31 81 HIS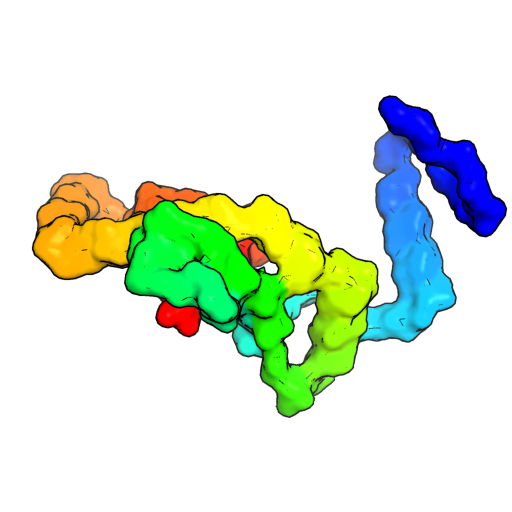 A CA 1
ATOM 641 C C . HIS A 1 81 ? 7.636 9.941 -15.751 1.00 87.31 81 HIS A C 1
ATOM 643 O O . HIS A 1 81 ? 8.135 8.877 -15.385 1.00 87.31 81 HIS A O 1
ATOM 649 N N . ALA A 1 82 ? 6.616 9.992 -16.616 1.00 90.75 82 ALA A N 1
ATOM 650 C CA . ALA A 1 82 ? 5.910 8.813 -17.121 1.00 90.75 82 ALA A CA 1
ATOM 651 C C . ALA A 1 82 ? 6.861 7.737 -17.680 1.00 90.75 82 ALA A C 1
ATOM 653 O O . ALA A 1 82 ? 6.754 6.568 -17.317 1.00 90.75 82 ALA A O 1
ATOM 654 N N . VAL A 1 83 ? 7.860 8.140 -18.476 1.00 90.75 83 VAL A N 1
ATOM 655 C CA . VAL A 1 83 ? 8.873 7.223 -19.035 1.00 90.75 83 VAL A CA 1
ATOM 656 C C . VAL A 1 83 ? 9.695 6.547 -17.932 1.00 90.75 83 VAL A C 1
ATOM 658 O O . VAL A 1 83 ? 9.895 5.335 -17.970 1.00 90.75 83 VAL A O 1
ATOM 661 N N . LYS A 1 84 ? 10.136 7.297 -16.911 1.00 90.62 84 LYS A N 1
ATOM 662 C CA . LYS A 1 84 ? 10.907 6.732 -15.790 1.00 90.62 84 LYS A CA 1
ATOM 663 C C . LYS A 1 84 ? 10.071 5.760 -14.963 1.00 90.62 84 LYS A C 1
ATOM 665 O O . LYS A 1 84 ? 10.581 4.728 -14.535 1.00 90.62 84 LYS A O 1
ATOM 670 N N . ILE A 1 85 ? 8.797 6.083 -14.735 1.00 91.31 85 ILE A N 1
ATOM 671 C CA . ILE A 1 85 ? 7.857 5.232 -13.993 1.00 91.31 85 ILE A CA 1
ATOM 672 C C . ILE A 1 85 ? 7.606 3.932 -14.757 1.00 91.31 85 ILE A C 1
ATOM 674 O O . ILE A 1 85 ? 7.697 2.852 -14.167 1.00 91.31 85 ILE A O 1
ATOM 678 N N . GLN A 1 86 ? 7.355 4.021 -16.064 1.00 91.88 86 GLN A N 1
ATOM 679 C CA . GLN A 1 86 ? 7.180 2.856 -16.925 1.00 91.88 86 GLN A CA 1
ATOM 680 C C . GLN A 1 86 ? 8.429 1.966 -16.900 1.00 91.88 86 GLN A C 1
ATOM 682 O O . GLN A 1 86 ? 8.338 0.783 -16.572 1.00 91.88 86 GLN A O 1
ATOM 687 N N . ASN A 1 87 ? 9.605 2.549 -17.142 1.00 91.06 87 ASN A N 1
ATOM 688 C CA . ASN A 1 87 ? 10.877 1.832 -17.117 1.00 91.06 87 ASN A CA 1
ATOM 689 C C . ASN A 1 87 ? 11.129 1.156 -15.764 1.00 91.06 87 ASN A C 1
ATOM 691 O O . ASN A 1 87 ? 11.503 -0.016 -15.724 1.00 91.06 87 ASN A O 1
ATOM 695 N N . SER A 1 88 ? 10.898 1.858 -14.647 1.00 89.69 88 SER A N 1
ATOM 696 C CA . SER A 1 88 ? 10.990 1.275 -13.303 1.00 89.69 88 SER A CA 1
ATOM 697 C C . SER A 1 88 ? 10.048 0.082 -13.148 1.00 89.69 88 SER A C 1
ATOM 699 O O . SER A 1 88 ? 10.465 -0.992 -12.710 1.00 89.69 88 SER A O 1
ATOM 701 N N . THR A 1 89 ? 8.785 0.250 -13.531 1.00 89.81 89 THR A N 1
ATOM 702 C CA . THR A 1 89 ? 7.746 -0.779 -13.407 1.00 89.81 89 THR A CA 1
ATOM 703 C C . THR A 1 89 ? 8.102 -2.030 -14.205 1.00 89.81 89 THR A C 1
ATOM 705 O O . THR A 1 89 ? 8.001 -3.146 -13.689 1.00 89.81 89 THR A O 1
ATOM 708 N N . GLU A 1 90 ? 8.592 -1.859 -15.432 1.00 90.25 90 GLU A N 1
ATOM 709 C CA . GLU A 1 90 ? 8.981 -2.951 -16.323 1.00 90.25 90 GLU A CA 1
ATOM 710 C C . GLU A 1 90 ? 10.282 -3.639 -15.905 1.00 90.25 90 GLU A C 1
ATOM 712 O O . GLU A 1 90 ? 10.380 -4.870 -15.999 1.00 90.25 90 GLU A O 1
ATOM 717 N N . LEU A 1 91 ? 11.275 -2.869 -15.448 1.00 88.88 91 LEU A N 1
ATOM 718 C CA . LEU A 1 91 ? 12.580 -3.372 -15.025 1.00 88.88 91 LEU A CA 1
ATOM 719 C C . LEU A 1 91 ? 12.473 -4.190 -13.740 1.00 88.88 91 LEU A C 1
ATOM 721 O O . LEU A 1 91 ? 13.072 -5.261 -13.645 1.00 88.88 91 LEU A O 1
ATOM 725 N N . PHE A 1 92 ? 11.691 -3.703 -12.774 1.00 87.50 92 PHE A N 1
ATOM 726 C CA . PHE A 1 92 ? 11.466 -4.375 -11.493 1.00 87.50 92 PHE A CA 1
ATOM 727 C C . PHE A 1 92 ? 10.274 -5.330 -11.506 1.00 87.50 92 PHE A C 1
ATOM 729 O O . PHE A 1 92 ? 10.027 -5.998 -10.504 1.00 87.50 92 PHE A O 1
ATOM 736 N N . LYS A 1 93 ? 9.545 -5.412 -12.627 1.00 89.88 93 LYS A N 1
ATOM 737 C CA . LYS A 1 93 ? 8.338 -6.238 -12.776 1.00 89.88 93 LYS A CA 1
ATOM 738 C C . LYS A 1 93 ? 7.344 -5.997 -11.636 1.00 89.88 93 LYS A C 1
ATOM 740 O O . LYS A 1 93 ? 6.791 -6.950 -11.094 1.00 89.88 93 LYS A O 1
ATOM 745 N N . LEU A 1 94 ? 7.125 -4.728 -11.274 1.00 91.38 94 LEU A N 1
ATOM 746 C CA . LEU A 1 94 ? 6.360 -4.365 -10.074 1.00 91.38 94 LEU A CA 1
ATOM 747 C C . LEU A 1 94 ? 4.940 -4.940 -10.108 1.00 91.38 94 LEU A C 1
ATOM 749 O O . LEU A 1 94 ? 4.528 -5.550 -9.129 1.00 91.38 94 LEU A O 1
ATOM 753 N N . ALA A 1 95 ? 4.245 -4.875 -11.247 1.00 87.88 95 ALA A N 1
ATOM 754 C CA . ALA A 1 95 ? 2.919 -5.483 -11.394 1.00 87.88 95 ALA A CA 1
ATOM 755 C C . ALA A 1 95 ? 2.907 -6.988 -11.050 1.00 87.88 95 ALA A C 1
ATOM 757 O O . ALA A 1 95 ? 1.989 -7.463 -10.388 1.00 87.88 95 ALA A O 1
ATOM 758 N N . ASN A 1 96 ? 3.958 -7.735 -11.417 1.00 89.88 96 ASN A N 1
ATOM 759 C CA . ASN A 1 96 ? 4.064 -9.167 -11.119 1.00 89.88 96 ASN A CA 1
ATOM 760 C C . ASN A 1 96 ? 4.442 -9.424 -9.659 1.00 89.88 96 ASN A C 1
ATOM 762 O O . ASN A 1 96 ? 3.858 -10.292 -9.016 1.00 89.88 96 ASN A O 1
ATOM 766 N N . VAL A 1 97 ? 5.421 -8.679 -9.135 1.00 93.81 97 VAL A N 1
ATOM 767 C CA . VAL A 1 97 ? 5.881 -8.823 -7.745 1.00 93.81 97 VAL A CA 1
ATOM 768 C C . VAL A 1 97 ? 4.723 -8.575 -6.786 1.00 93.81 97 VAL A C 1
ATOM 770 O O . VAL A 1 97 ? 4.499 -9.362 -5.866 1.00 93.81 97 VAL A O 1
ATOM 773 N N . TYR A 1 98 ? 3.937 -7.529 -7.039 1.00 94.75 98 TYR A N 1
ATOM 774 C CA . TYR A 1 98 ? 2.849 -7.146 -6.153 1.00 94.75 98 TYR A CA 1
ATOM 775 C C . TYR A 1 98 ? 1.662 -8.118 -6.175 1.00 94.75 98 TYR A C 1
ATOM 777 O O . TYR A 1 98 ? 0.967 -8.191 -5.165 1.00 94.75 98 TYR A O 1
ATOM 785 N N . GLN A 1 99 ? 1.492 -8.967 -7.204 1.00 96.06 99 GLN A N 1
ATOM 786 C CA . GLN A 1 99 ? 0.489 -10.052 -7.160 1.00 96.06 99 GLN A CA 1
ATOM 787 C C . GLN A 1 99 ? 0.675 -10.985 -5.957 1.00 96.06 99 GLN A C 1
ATOM 789 O O . GLN A 1 99 ? -0.294 -11.555 -5.460 1.00 96.06 99 GLN A O 1
ATOM 794 N N . SER A 1 100 ? 1.906 -11.135 -5.456 1.00 95.81 100 SER A N 1
ATOM 795 C CA . SER A 1 100 ? 2.179 -11.955 -4.269 1.00 95.81 100 SER A CA 1
ATOM 796 C C . SER A 1 100 ? 1.566 -11.392 -2.976 1.00 95.81 100 SER A C 1
ATOM 798 O O . SER A 1 100 ? 1.479 -12.105 -1.980 1.00 95.81 100 SER A O 1
ATOM 800 N N . HIS A 1 101 ? 1.085 -10.143 -2.992 1.00 96.38 101 HIS A N 1
ATOM 801 C CA . HIS A 1 101 ? 0.484 -9.453 -1.849 1.00 96.38 101 HIS A CA 1
ATOM 802 C C . HIS A 1 101 ? -1.049 -9.379 -1.909 1.00 96.38 101 HIS A C 1
ATOM 804 O O . HIS A 1 101 ? -1.657 -8.602 -1.175 1.00 96.38 101 HIS A O 1
ATOM 810 N N . LYS A 1 102 ? -1.706 -10.193 -2.745 1.00 96.38 102 LYS A N 1
ATOM 811 C CA . LYS A 1 102 ? -3.176 -10.218 -2.838 1.00 96.38 102 LYS A CA 1
ATOM 812 C C . LYS A 1 102 ? -3.862 -10.523 -1.503 1.00 96.38 102 LYS A C 1
ATOM 814 O O . LYS A 1 102 ? -4.845 -9.869 -1.180 1.00 96.38 102 LYS A O 1
ATOM 819 N N . GLU A 1 103 ? -3.325 -11.437 -0.695 1.00 97.44 103 GLU A N 1
ATOM 820 C CA . GLU A 1 103 ? -3.876 -11.723 0.643 1.00 97.44 103 GLU A CA 1
ATOM 821 C C . GLU A 1 103 ? -3.806 -10.505 1.574 1.00 97.44 103 GLU A C 1
ATOM 823 O O . GLU A 1 103 ? -4.772 -10.202 2.272 1.00 97.44 103 GLU A O 1
ATOM 828 N N . TYR A 1 104 ? -2.707 -9.747 1.512 1.00 97.19 104 TYR A N 1
ATOM 829 C CA . TYR A 1 104 ? -2.556 -8.504 2.266 1.00 97.19 104 TYR A CA 1
ATOM 830 C C . TYR A 1 104 ? -3.574 -7.445 1.821 1.00 97.19 104 TYR A C 1
ATOM 832 O O . TYR A 1 104 ? -4.229 -6.816 2.648 1.00 97.19 104 TYR A O 1
ATOM 840 N N . VAL A 1 105 ? -3.767 -7.274 0.509 1.00 97.12 105 VAL A N 1
ATOM 841 C CA . VAL A 1 105 ? -4.770 -6.334 -0.015 1.00 97.12 105 VAL A CA 1
ATOM 842 C C . VAL A 1 105 ? -6.188 -6.760 0.358 1.00 97.12 105 VAL A C 1
ATOM 844 O O . VAL A 1 105 ? -6.985 -5.917 0.762 1.00 97.12 105 VAL A O 1
ATOM 847 N N . ARG A 1 106 ? -6.497 -8.058 0.302 1.00 97.19 106 ARG A N 1
ATOM 848 C CA . ARG A 1 106 ? -7.777 -8.598 0.771 1.00 97.19 106 ARG A CA 1
ATOM 849 C C . ARG A 1 106 ? -8.038 -8.207 2.230 1.00 97.19 106 ARG A C 1
ATOM 851 O O . ARG A 1 106 ? -9.131 -7.742 2.538 1.00 97.19 106 ARG A O 1
ATOM 858 N N . GLU A 1 107 ? -7.0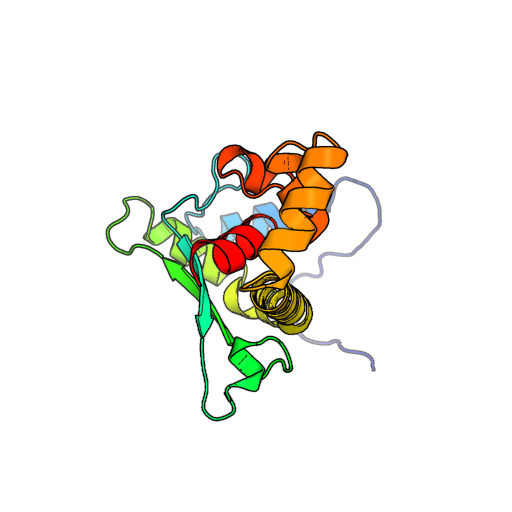53 -8.343 3.118 1.00 96.81 107 GLU A N 1
ATOM 859 C CA . GLU A 1 107 ? -7.198 -7.948 4.528 1.00 96.81 107 GLU A CA 1
ATOM 860 C C . GLU A 1 107 ? -7.472 -6.451 4.696 1.00 96.81 107 GLU A C 1
ATOM 862 O O . GLU A 1 107 ? -8.280 -6.063 5.540 1.00 96.81 107 GLU A O 1
ATOM 867 N N . LEU A 1 108 ? -6.835 -5.602 3.885 1.00 96.62 108 LEU A N 1
ATOM 868 C CA . LEU A 1 108 ? -7.105 -4.163 3.883 1.00 96.62 108 LEU A CA 1
ATOM 869 C C . LEU A 1 108 ? -8.537 -3.852 3.442 1.00 96.62 108 LEU A C 1
ATOM 871 O O . LEU A 1 108 ? -9.208 -3.054 4.097 1.00 96.62 108 LEU A O 1
ATOM 875 N N . LEU A 1 109 ? -9.017 -4.500 2.376 1.00 95.62 109 LEU A N 1
ATOM 876 C CA . LEU A 1 109 ? -10.396 -4.359 1.899 1.00 95.62 109 LEU A CA 1
ATOM 877 C C . LEU A 1 109 ? -11.398 -4.812 2.966 1.00 95.62 109 LEU A C 1
ATOM 879 O O . LEU A 1 109 ? -12.347 -4.087 3.261 1.00 95.62 109 LEU A O 1
ATOM 883 N N . TYR A 1 110 ? -11.134 -5.949 3.613 1.00 95.00 110 TYR A N 1
ATOM 884 C CA . TYR A 1 110 ? -11.967 -6.464 4.697 1.00 95.00 110 TYR A CA 1
ATOM 885 C C . TYR A 1 110 ? -12.030 -5.497 5.877 1.00 95.00 110 TYR A C 1
ATOM 887 O O . TYR A 1 110 ? -13.113 -5.139 6.332 1.00 95.00 110 TYR A O 1
ATOM 895 N N . LYS A 1 111 ? -10.878 -5.006 6.346 1.00 93.81 111 LYS A N 1
ATOM 896 C CA . LYS A 1 111 ? -10.804 -4.027 7.440 1.00 93.81 111 LYS A CA 1
ATOM 897 C C . LYS A 1 111 ? -11.528 -2.729 7.097 1.00 93.81 111 LYS A C 1
ATOM 899 O O . LYS A 1 111 ? -12.268 -2.213 7.927 1.00 93.81 111 LYS A O 1
ATOM 904 N N . LYS A 1 112 ? -11.345 -2.220 5.876 1.00 92.56 112 LYS A N 1
ATOM 905 C CA . LYS A 1 112 ? -12.021 -1.012 5.387 1.00 92.56 112 LYS A CA 1
ATOM 906 C C . LYS A 1 112 ? -13.537 -1.195 5.343 1.00 92.56 112 LYS A C 1
ATOM 908 O O . LYS A 1 112 ? -14.265 -0.299 5.763 1.00 92.56 112 LYS A O 1
ATOM 913 N N . HIS A 1 113 ? -14.007 -2.353 4.881 1.00 91.88 113 HIS A N 1
ATOM 914 C CA . HIS A 1 113 ? -15.427 -2.690 4.864 1.00 91.88 113 HIS A CA 1
ATOM 915 C C . HIS A 1 113 ? -15.996 -2.845 6.281 1.00 91.88 113 HIS A C 1
ATOM 917 O O . HIS A 1 113 ? -17.001 -2.219 6.604 1.00 91.88 113 HIS A O 1
ATOM 923 N N . ALA A 1 114 ? -15.328 -3.609 7.149 1.00 90.00 114 ALA A N 1
ATOM 924 C CA . ALA A 1 114 ? -15.751 -3.844 8.529 1.00 90.00 114 ALA A CA 1
ATOM 925 C C . ALA A 1 114 ? -15.747 -2.565 9.381 1.00 90.00 114 ALA A C 1
ATOM 927 O O . ALA A 1 114 ? -16.581 -2.409 10.267 1.00 90.00 114 ALA A O 1
ATOM 928 N N . TYR A 1 115 ? -14.827 -1.635 9.110 1.00 88.56 115 TYR A N 1
ATOM 929 C CA . TYR A 1 115 ? -14.791 -0.328 9.764 1.00 88.56 115 TYR A CA 1
ATOM 930 C C . TYR A 1 115 ? -15.913 0.613 9.291 1.00 88.56 115 TYR A C 1
ATOM 932 O O . TYR A 1 115 ? -16.170 1.626 9.937 1.00 88.56 115 TYR A O 1
ATOM 940 N N . ALA A 1 116 ? -16.598 0.322 8.183 1.00 84.88 116 ALA A N 1
ATOM 941 C CA . ALA A 1 116 ? -17.675 1.167 7.683 1.00 84.88 116 ALA A CA 1
ATOM 942 C C . ALA A 1 116 ? -18.977 1.016 8.501 1.00 84.88 116 ALA A C 1
ATOM 944 O O . ALA A 1 116 ? -19.197 0.049 9.229 1.00 84.88 116 ALA A O 1
ATOM 945 N N . GLY A 1 117 ? -19.879 1.993 8.368 1.00 80.38 117 GLY A N 1
ATOM 946 C CA . GLY A 1 117 ? -21.221 1.925 8.952 1.00 80.38 117 GLY A CA 1
ATOM 947 C C . GLY A 1 117 ? -21.247 2.027 10.481 1.00 80.38 117 GLY A C 1
ATOM 948 O O . GLY A 1 117 ? -20.618 2.904 11.068 1.00 80.38 117 GLY A O 1
ATOM 949 N N . THR A 1 118 ? -22.023 1.161 11.133 1.00 75.25 118 THR A N 1
ATOM 950 C CA . THR A 1 118 ? -22.292 1.220 12.581 1.00 75.25 118 THR A CA 1
ATOM 951 C C . THR A 1 118 ? -21.053 0.949 13.437 1.00 75.25 118 THR A C 1
ATOM 953 O O . THR A 1 118 ? -20.876 1.598 14.468 1.00 75.25 118 THR A O 1
ATOM 956 N N . TYR A 1 119 ? -20.152 0.072 12.985 1.00 83.88 119 TYR A N 1
ATOM 957 C CA . TYR A 1 119 ? -18.878 -0.208 13.659 1.00 83.88 119 TYR A CA 1
ATOM 958 C C . TYR A 1 119 ? -17.965 1.016 13.731 1.00 83.88 119 TYR A C 1
ATOM 960 O O . TYR A 1 119 ? -17.245 1.182 14.718 1.00 83.88 119 TYR A O 1
ATOM 968 N N . LYS A 1 120 ? -18.038 1.907 12.732 1.00 88.31 120 LYS A N 1
ATOM 969 C CA . LYS A 1 120 ? -17.278 3.158 12.713 1.00 88.31 120 LYS A CA 1
ATOM 970 C C . LYS A 1 120 ? -17.532 3.982 13.967 1.00 88.31 120 LYS A C 1
ATOM 972 O O . LYS A 1 120 ? -16.584 4.448 14.588 1.00 88.31 120 LYS A O 1
ATOM 977 N N . ASN A 1 121 ? -18.800 4.138 14.342 1.00 89.19 121 ASN A N 1
ATOM 978 C CA . ASN A 1 121 ? -19.201 5.002 15.448 1.00 89.19 121 ASN A CA 1
ATOM 979 C C . ASN A 1 121 ? -18.699 4.458 16.790 1.00 89.19 121 ASN A C 1
ATOM 981 O O . ASN A 1 121 ? -18.164 5.214 17.598 1.00 89.19 121 ASN A O 1
ATOM 985 N N . GLU A 1 122 ? -18.822 3.149 17.019 1.00 90.25 122 GLU A N 1
ATOM 986 C CA . GLU A 1 122 ? -18.330 2.518 18.251 1.00 90.25 122 GLU A CA 1
ATOM 987 C C . GLU A 1 122 ? -16.797 2.545 18.333 1.00 90.25 122 GLU A C 1
ATOM 989 O O . GLU A 1 122 ? -16.235 2.907 19.367 1.00 90.25 122 GLU A O 1
ATOM 994 N N . MET A 1 123 ? -16.104 2.268 17.224 1.00 91.62 123 MET A N 1
ATOM 995 C CA . MET A 1 123 ? -14.647 2.414 17.146 1.00 91.62 123 MET A CA 1
ATOM 996 C C . MET A 1 123 ? -14.206 3.866 17.372 1.00 91.62 123 MET A C 1
ATOM 998 O O . MET A 1 123 ? -13.252 4.107 18.102 1.00 91.62 123 MET A O 1
ATOM 1002 N N . GLN A 1 124 ? -14.914 4.852 16.813 1.00 91.50 124 GLN A N 1
ATOM 1003 C CA . GLN A 1 124 ? -14.613 6.271 17.024 1.00 91.50 124 GLN A CA 1
ATOM 1004 C C . GLN A 1 124 ? -14.793 6.695 18.483 1.00 91.50 124 GLN A C 1
ATOM 1006 O O . GLN A 1 124 ? -13.959 7.444 18.996 1.00 91.50 124 GLN A O 1
ATOM 1011 N N . LYS A 1 125 ? -15.826 6.195 19.177 1.00 93.25 125 LYS A N 1
ATOM 1012 C CA . LYS A 1 125 ? -15.975 6.408 20.624 1.00 93.25 125 LYS A CA 1
ATOM 1013 C C . LYS A 1 125 ? -14.767 5.850 21.371 1.00 93.25 125 LYS A C 1
ATOM 1015 O O . LYS A 1 125 ? -14.156 6.584 22.140 1.00 93.25 125 LYS A O 1
ATOM 1020 N N . LEU A 1 126 ? -14.373 4.605 21.083 1.00 93.69 126 LEU A N 1
ATOM 1021 C CA . LEU A 1 126 ? -13.198 3.974 21.690 1.00 93.69 126 LEU A CA 1
ATOM 1022 C C . LEU A 1 126 ? -11.919 4.789 21.442 1.00 93.69 126 LEU A C 1
ATOM 1024 O O . LEU A 1 126 ? -11.179 5.069 22.381 1.00 93.69 126 LEU A O 1
ATOM 1028 N N . PHE A 1 127 ? -11.669 5.211 20.201 1.00 95.06 127 PHE A N 1
ATOM 1029 C CA . PHE A 1 127 ? -10.491 6.010 19.855 1.00 95.06 127 PHE A CA 1
ATOM 1030 C C . PHE A 1 127 ? -10.484 7.370 20.553 1.00 95.06 127 PHE A C 1
ATOM 1032 O O . PHE A 1 127 ? -9.429 7.814 21.002 1.00 95.06 127 PHE A O 1
ATOM 1039 N N . THR A 1 128 ? -11.656 7.989 20.712 1.00 95.25 128 THR A N 1
ATOM 1040 C CA . THR A 1 128 ? -11.810 9.236 21.472 1.00 95.25 128 THR A CA 1
ATOM 1041 C C . THR A 1 128 ? -11.516 9.011 22.955 1.00 95.25 128 THR A C 1
ATOM 1043 O O . THR A 1 128 ? -10.767 9.779 23.550 1.00 95.25 128 THR A O 1
ATOM 1046 N N . THR A 1 129 ? -12.035 7.933 23.553 1.00 96.50 129 THR A N 1
ATOM 1047 C CA . THR A 1 129 ? -11.744 7.567 24.950 1.00 96.50 129 THR A CA 1
ATOM 1048 C C . THR A 1 129 ? -10.251 7.331 25.178 1.00 96.50 129 THR A C 1
ATOM 1050 O O . THR A 1 129 ? -9.716 7.721 26.211 1.00 96.50 129 THR A O 1
ATOM 1053 N N . LEU A 1 130 ? -9.565 6.734 24.204 1.00 95.94 130 LEU A N 1
ATOM 1054 C CA . LEU A 1 130 ? -8.124 6.485 24.251 1.00 95.94 130 LEU A CA 1
ATOM 1055 C C . LEU A 1 130 ? -7.273 7.697 23.832 1.00 95.94 130 LEU A C 1
ATOM 1057 O O . LEU A 1 130 ? -6.049 7.611 23.878 1.00 95.94 130 LEU A O 1
ATOM 1061 N N . SER A 1 131 ? -7.894 8.816 23.439 1.00 96.44 131 SER A N 1
ATOM 1062 C CA . SER A 1 131 ? -7.221 10.023 22.932 1.00 96.44 131 SER A CA 1
ATOM 1063 C C . SER A 1 131 ? -6.238 9.747 21.782 1.00 96.44 131 SER A C 1
ATOM 1065 O O . SER A 1 131 ? -5.151 10.323 21.738 1.00 96.44 131 SER A O 1
ATOM 1067 N N . LEU A 1 132 ? -6.596 8.845 20.860 1.00 95.94 132 LEU A N 1
ATOM 1068 C CA . LEU A 1 132 ? -5.730 8.501 19.730 1.00 95.94 132 LEU A CA 1
ATOM 1069 C C . LEU A 1 132 ? -5.757 9.585 18.645 1.00 95.94 132 LEU A C 1
ATOM 1071 O O . LEU A 1 132 ? -6.822 10.069 18.264 1.00 95.94 132 LEU A O 1
ATOM 1075 N N . SER A 1 133 ? -4.588 9.915 18.096 1.00 94.06 133 SER A N 1
ATOM 1076 C CA . SER A 1 133 ? -4.474 10.738 16.888 1.00 94.06 133 SER A CA 1
ATOM 1077 C C . SER A 1 133 ? -4.894 9.965 15.633 1.00 94.06 133 SER A C 1
ATOM 1079 O O . SER A 1 133 ? -4.921 8.733 15.628 1.00 94.06 133 SER A O 1
ATOM 1081 N N . GLU A 1 134 ? -5.166 10.670 14.531 1.00 90.25 134 GLU A N 1
ATOM 1082 C CA . GLU A 1 134 ? -5.507 10.036 13.246 1.00 90.25 134 GLU A CA 1
ATOM 1083 C C . GLU A 1 134 ? -4.420 9.050 12.784 1.00 90.25 134 GLU A C 1
ATOM 1085 O O . GLU A 1 134 ? -4.728 7.928 12.392 1.00 90.25 134 GLU A O 1
ATOM 1090 N N . GLU A 1 135 ? -3.139 9.398 12.949 1.00 90.94 135 GLU A N 1
ATOM 1091 C CA . GLU A 1 135 ? -2.026 8.490 12.641 1.00 90.94 135 GLU A CA 1
ATOM 1092 C C . GLU A 1 135 ? -2.034 7.215 13.493 1.00 90.94 135 GLU A C 1
ATOM 1094 O O . GLU A 1 135 ? -1.683 6.138 13.007 1.00 90.94 135 GLU A O 1
ATOM 1099 N N . GLN A 1 136 ? -2.387 7.327 14.777 1.00 93.31 136 GLN A N 1
ATOM 1100 C CA . GLN A 1 136 ? -2.480 6.175 15.675 1.00 93.31 136 GLN A CA 1
ATOM 1101 C C . GLN A 1 136 ? -3.679 5.295 15.316 1.00 93.31 136 GLN A C 1
ATOM 1103 O O . GLN A 1 136 ? -3.572 4.073 15.391 1.00 93.31 136 GLN A O 1
ATOM 1108 N N . ILE A 1 137 ? -4.786 5.900 14.883 1.00 93.69 137 ILE A N 1
ATOM 1109 C CA . ILE A 1 137 ? -5.963 5.185 14.385 1.00 93.69 137 ILE A CA 1
ATOM 1110 C C . ILE A 1 137 ? -5.627 4.437 13.090 1.00 93.69 137 ILE A C 1
ATOM 1112 O O . ILE A 1 137 ? -5.917 3.247 12.985 1.00 93.69 137 ILE A O 1
ATOM 1116 N N . ASP A 1 138 ? -4.965 5.082 12.131 1.00 92.38 138 ASP A N 1
ATOM 1117 C CA . ASP A 1 138 ? -4.527 4.446 10.884 1.00 92.38 138 ASP A CA 1
ATOM 1118 C C . ASP A 1 138 ? -3.563 3.284 11.147 1.00 92.38 138 ASP A C 1
ATOM 1120 O O . ASP A 1 138 ? -3.704 2.199 10.574 1.00 92.38 138 ASP A O 1
ATOM 1124 N N . LEU A 1 139 ? -2.617 3.478 12.071 1.00 92.25 139 LEU A N 1
ATOM 1125 C CA . LEU A 1 139 ? -1.705 2.425 12.498 1.00 92.25 139 LEU A CA 1
ATOM 1126 C C . LEU A 1 139 ? -2.461 1.262 13.150 1.00 92.25 139 LEU A C 1
ATOM 1128 O O . LEU A 1 139 ? -2.148 0.106 12.870 1.00 92.25 139 LEU A O 1
ATOM 1132 N N . PHE A 1 140 ? -3.457 1.555 13.987 1.00 93.00 140 PHE A N 1
ATOM 1133 C CA . PHE A 1 140 ? -4.289 0.552 14.645 1.00 93.00 140 PHE A CA 1
ATOM 1134 C C . PHE A 1 140 ? -5.120 -0.253 13.636 1.00 93.00 140 PHE A C 1
ATOM 1136 O O . PHE A 1 140 ? -5.140 -1.482 13.685 1.00 93.00 140 PHE A O 1
ATOM 1143 N N . LEU A 1 141 ? -5.776 0.420 12.689 1.00 92.94 141 LEU A N 1
ATOM 1144 C CA . LEU A 1 141 ? -6.646 -0.222 11.705 1.00 92.94 141 LEU A CA 1
ATOM 1145 C C . LEU A 1 141 ? -5.834 -0.969 10.637 1.00 92.94 141 LEU A C 1
ATOM 1147 O O . LEU A 1 141 ? -6.060 -2.156 10.381 1.00 92.94 141 LEU A O 1
ATOM 1151 N N . TYR A 1 142 ? -4.855 -0.304 10.029 1.00 92.94 142 TYR A N 1
ATOM 1152 C CA . TYR A 1 142 ? -4.213 -0.753 8.789 1.00 92.94 142 TYR A CA 1
ATOM 1153 C C . TYR A 1 142 ? -2.736 -1.130 8.950 1.00 92.94 142 TYR A C 1
ATOM 1155 O O . TYR A 1 142 ? -2.128 -1.635 8.007 1.00 92.94 142 TYR A O 1
ATOM 1163 N N . GLY A 1 143 ? -2.146 -0.929 10.133 1.00 90.75 143 GLY A N 1
ATOM 1164 C CA . GLY A 1 143 ? -0.734 -1.236 10.390 1.00 90.75 143 GLY A CA 1
ATOM 1165 C C . GLY A 1 143 ? 0.245 -0.257 9.733 1.00 90.75 143 GLY A C 1
ATOM 1166 O O . GLY A 1 143 ? 1.458 -0.488 9.744 1.00 90.75 143 GLY A O 1
ATOM 1167 N N . ASN A 1 144 ? -0.255 0.844 9.168 1.00 90.81 144 ASN A N 1
ATOM 1168 C CA . ASN A 1 144 ? 0.545 1.850 8.483 1.00 90.81 144 ASN A CA 1
ATOM 1169 C C . ASN A 1 144 ? 0.017 3.260 8.754 1.00 90.81 144 ASN A C 1
ATOM 1171 O O . ASN A 1 144 ? -1.157 3.426 9.063 1.00 90.81 144 ASN A O 1
ATOM 1175 N N . LYS A 1 145 ? 0.879 4.269 8.614 1.00 88.75 145 LYS A N 1
ATOM 1176 C CA . LYS A 1 145 ? 0.464 5.673 8.659 1.00 88.75 145 LYS A CA 1
ATOM 1177 C C . LYS A 1 145 ? 0.043 6.072 7.248 1.00 88.75 145 LYS A C 1
ATOM 1179 O O . LYS A 1 145 ? 0.861 5.977 6.337 1.00 88.75 145 LYS A O 1
ATOM 1184 N N . LEU A 1 146 ? -1.193 6.521 7.040 1.00 88.25 146 LEU A N 1
ATOM 1185 C CA . LEU A 1 146 ? -1.684 6.865 5.699 1.00 88.25 146 LEU A CA 1
ATOM 1186 C C . LEU A 1 146 ? -1.342 8.314 5.321 1.00 88.25 146 LEU A C 1
ATOM 1188 O O . LEU A 1 146 ? -2.196 9.065 4.851 1.00 88.25 146 LEU A O 1
ATOM 1192 N N . LEU A 1 147 ? -0.078 8.692 5.521 1.00 85.50 147 LEU A N 1
ATOM 1193 C CA . LEU A 1 147 ? 0.459 10.013 5.205 1.00 85.50 147 LEU A CA 1
ATOM 1194 C C . LEU A 1 147 ? 1.370 9.934 3.972 1.00 85.50 147 LEU A C 1
ATOM 1196 O O . LEU A 1 147 ? 2.291 9.111 3.984 1.00 85.50 147 LEU A O 1
ATOM 1200 N N . PRO A 1 148 ? 1.172 10.792 2.950 1.00 81.56 148 PRO A N 1
ATOM 1201 C CA . PRO A 1 148 ? 2.003 10.817 1.742 1.00 81.56 148 PRO A CA 1
ATOM 1202 C C . PRO A 1 148 ? 3.508 10.903 2.030 1.00 81.56 148 PRO A C 1
ATOM 1204 O O . PRO A 1 148 ? 4.294 10.142 1.467 1.00 81.56 148 PRO A O 1
ATOM 1207 N N . ASP A 1 149 ? 3.895 11.740 2.992 1.00 79.44 149 ASP A N 1
ATOM 1208 C CA . ASP A 1 149 ? 5.301 11.975 3.344 1.00 79.44 149 ASP A CA 1
ATOM 1209 C C . ASP A 1 149 ? 5.984 10.741 3.961 1.00 79.44 149 ASP A C 1
ATOM 1211 O O . ASP A 1 149 ? 7.208 10.635 3.974 1.00 79.44 149 ASP A O 1
ATOM 1215 N N . ASN A 1 150 ? 5.201 9.769 4.447 1.00 75.69 150 ASN A N 1
ATOM 1216 C CA . ASN A 1 150 ? 5.702 8.575 5.125 1.00 75.69 150 ASN A CA 1
ATOM 1217 C C . ASN A 1 150 ? 5.664 7.309 4.254 1.00 75.69 150 ASN A C 1
ATOM 1219 O O . ASN A 1 150 ? 6.045 6.235 4.732 1.00 75.69 150 ASN A O 1
ATOM 1223 N N . LEU A 1 151 ? 5.253 7.392 2.982 1.00 81.88 151 LEU A N 1
ATOM 1224 C CA . LEU A 1 151 ? 5.070 6.210 2.124 1.00 81.88 151 LEU A CA 1
ATOM 1225 C C . LEU A 1 151 ? 6.375 5.475 1.778 1.00 81.88 151 LEU A C 1
ATOM 1227 O O . LEU A 1 151 ? 6.333 4.318 1.360 1.00 81.88 151 LEU A O 1
ATOM 1231 N N . SER A 1 152 ? 7.530 6.109 1.979 1.00 78.12 152 SER A N 1
ATOM 1232 C CA . SER A 1 152 ? 8.857 5.499 1.812 1.00 78.12 152 SER A CA 1
ATOM 1233 C C . SER A 1 152 ? 9.409 4.860 3.095 1.00 78.12 152 SER A C 1
ATOM 1235 O O . SER A 1 152 ? 10.401 4.136 3.043 1.00 78.12 152 SER A O 1
ATOM 1237 N N . THR A 1 153 ? 8.776 5.089 4.252 1.00 80.44 153 THR A N 1
ATOM 1238 C CA . THR A 1 153 ? 9.336 4.715 5.567 1.00 80.44 153 THR A CA 1
ATOM 1239 C C . THR A 1 153 ? 9.082 3.262 5.961 1.00 80.44 153 THR A C 1
ATOM 1241 O O . THR A 1 153 ? 9.741 2.738 6.861 1.00 80.44 153 THR A O 1
ATOM 1244 N N . ARG A 1 154 ? 8.120 2.591 5.314 1.00 85.25 154 ARG A N 1
ATOM 1245 C CA . ARG A 1 154 ? 7.733 1.209 5.620 1.00 85.25 154 ARG A CA 1
ATOM 1246 C C . ARG A 1 154 ? 7.481 0.400 4.350 1.00 85.25 154 ARG A C 1
ATOM 1248 O O . ARG A 1 154 ? 6.937 0.940 3.384 1.00 85.25 154 ARG A O 1
ATOM 1255 N N . PRO A 1 155 ? 7.780 -0.911 4.362 1.00 87.19 155 PRO A N 1
ATOM 1256 C CA . PRO A 1 155 ? 7.362 -1.804 3.292 1.00 87.19 155 PRO A CA 1
ATOM 1257 C C . PRO A 1 155 ? 5.852 -1.713 3.056 1.00 87.19 155 PRO A C 1
ATOM 1259 O O . PRO A 1 155 ? 5.075 -1.614 4.005 1.00 87.19 155 PRO A O 1
ATOM 1262 N N . LEU A 1 156 ? 5.451 -1.753 1.784 1.00 91.56 156 LEU A N 1
ATOM 1263 C CA . LEU A 1 156 ? 4.057 -1.736 1.328 1.00 91.56 156 LEU A CA 1
ATOM 1264 C C . LEU A 1 156 ? 3.234 -0.493 1.712 1.00 91.56 156 LEU A C 1
ATOM 1266 O O . LEU A 1 156 ? 2.065 -0.446 1.352 1.00 91.56 156 LEU A O 1
ATOM 1270 N N . ALA A 1 157 ? 3.810 0.538 2.344 1.00 91.69 157 ALA A N 1
ATOM 1271 C CA . ALA A 1 157 ? 3.054 1.722 2.768 1.00 91.69 157 ALA A CA 1
ATOM 1272 C C . ALA A 1 157 ? 2.303 2.396 1.612 1.00 91.69 157 ALA A C 1
ATOM 1274 O O . ALA A 1 157 ? 1.129 2.727 1.755 1.00 91.69 157 ALA A O 1
ATOM 1275 N N . LYS A 1 158 ? 2.941 2.512 0.441 1.00 91.50 158 LYS A N 1
ATOM 1276 C CA . LYS A 1 158 ? 2.300 3.010 -0.784 1.00 91.50 158 LYS A CA 1
ATOM 1277 C C . LYS A 1 158 ? 1.110 2.147 -1.226 1.00 91.50 158 LYS A C 1
ATOM 1279 O O . LYS A 1 158 ? 0.054 2.693 -1.518 1.00 91.50 158 LYS A O 1
ATOM 1284 N N . LEU A 1 159 ? 1.254 0.818 -1.220 1.00 94.12 159 LEU A N 1
ATOM 1285 C CA . LEU A 1 159 ? 0.160 -0.106 -1.543 1.00 94.12 159 LEU A CA 1
ATOM 1286 C C . LEU A 1 159 ? -1.003 0.054 -0.559 1.00 94.12 159 LEU A C 1
ATOM 1288 O O . LEU A 1 159 ? -2.149 0.165 -0.983 1.00 94.12 159 LEU A O 1
ATOM 1292 N N . THR A 1 160 ? -0.714 0.106 0.745 1.00 95.31 160 THR A N 1
ATOM 1293 C CA . THR A 1 160 ? -1.726 0.327 1.784 1.00 95.31 160 THR A CA 1
ATOM 1294 C C . THR A 1 160 ? -2.454 1.647 1.568 1.00 95.31 160 THR A C 1
ATOM 1296 O O . THR A 1 160 ? -3.682 1.685 1.581 1.00 95.31 160 THR A O 1
ATOM 1299 N N . TYR A 1 161 ? -1.703 2.724 1.340 1.00 94.06 161 TYR A N 1
ATOM 1300 C CA . TYR A 1 161 ? -2.250 4.052 1.099 1.00 94.06 161 TYR A CA 1
ATOM 1301 C C . TYR A 1 161 ? -3.178 4.076 -0.113 1.00 94.06 161 TYR A C 1
ATOM 1303 O O . TYR A 1 161 ? -4.316 4.524 0.009 1.00 94.06 161 TYR A O 1
ATOM 1311 N N . ASP A 1 162 ? -2.734 3.537 -1.248 1.00 94.31 162 ASP A N 1
ATOM 1312 C CA . ASP A 1 162 ?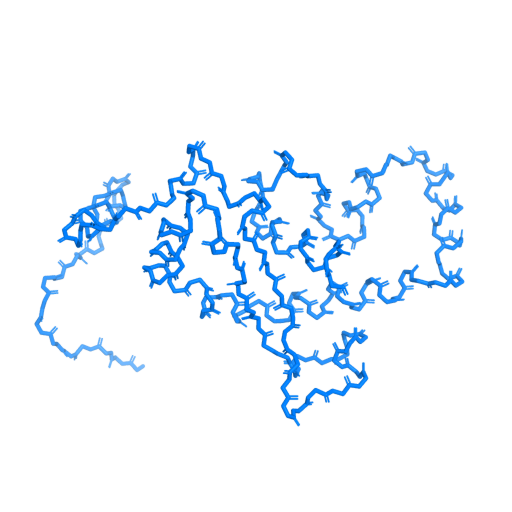 -3.529 3.524 -2.475 1.00 94.31 162 ASP A CA 1
ATOM 1313 C C . ASP A 1 162 ? -4.804 2.681 -2.312 1.00 94.31 162 ASP A C 1
ATOM 1315 O O . ASP A 1 162 ? -5.890 3.135 -2.667 1.00 94.31 162 ASP A O 1
ATOM 1319 N N . VAL A 1 163 ? -4.721 1.501 -1.686 1.00 94.50 163 VAL A N 1
ATOM 1320 C CA . VAL A 1 163 ? -5.897 0.647 -1.438 1.00 94.50 163 VAL A CA 1
ATOM 1321 C C . VAL A 1 163 ? -6.901 1.318 -0.495 1.00 94.50 163 VAL A C 1
ATOM 1323 O O . VAL A 1 163 ? -8.112 1.243 -0.704 1.00 94.50 163 VAL A O 1
ATOM 1326 N N . ILE A 1 164 ? -6.439 1.994 0.559 1.00 93.56 164 ILE A N 1
ATOM 1327 C CA . ILE A 1 164 ? -7.354 2.602 1.531 1.00 93.56 164 ILE A CA 1
ATOM 1328 C C . ILE A 1 164 ? -7.926 3.933 1.032 1.00 93.56 164 ILE A C 1
ATOM 1330 O O . ILE A 1 164 ? -9.111 4.188 1.253 1.00 93.56 164 ILE A O 1
ATOM 1334 N N . LYS A 1 165 ? -7.133 4.770 0.354 1.00 90.19 165 LYS A N 1
ATOM 1335 C CA . LYS A 1 165 ? -7.538 6.130 -0.039 1.00 90.19 165 LYS A CA 1
ATOM 1336 C C . LYS A 1 165 ? -8.045 6.246 -1.484 1.00 90.19 165 LYS A C 1
ATOM 1338 O O . LYS A 1 165 ? -8.782 7.191 -1.747 1.00 90.19 165 LYS A O 1
ATOM 1343 N N . LYS A 1 166 ? -7.673 5.341 -2.403 1.00 79.50 166 LYS A N 1
ATOM 1344 C CA . LYS A 1 166 ? -7.986 5.454 -3.848 1.00 79.50 166 LYS A CA 1
ATOM 1345 C C . LYS A 1 166 ? -8.896 4.350 -4.418 1.00 79.50 166 LYS A C 1
ATOM 1347 O O . LYS A 1 166 ? -9.394 4.534 -5.526 1.00 79.50 166 LYS A O 1
ATOM 1352 N N . VAL A 1 167 ? -9.120 3.240 -3.704 1.00 63.91 167 VAL A N 1
ATOM 1353 C CA . VAL A 1 167 ? -10.120 2.198 -4.062 1.00 63.91 167 VAL A CA 1
ATOM 1354 C C . VAL A 1 167 ? -11.473 2.529 -3.452 1.00 63.91 167 VAL A C 1
ATOM 1356 O O . VAL A 1 167 ? -12.497 2.311 -4.124 1.00 63.91 167 VAL A O 1
#